Protein AF-A0A2H1WD15-F1 (afdb_monomer_lite)

Organism: Spodoptera frugiperda (NCBI:txid7108)

Secondary structure (DSSP, 8-state):
--SS---S---SSS-GGGGGTTS--SSS-SS--------TTS-SS-------S----HHHHHIIIII---HHHHHHHHHHHHHHHTTS-HHHHHHHHHHHHHH-HHHHHT--

Foldseek 3Di:
DDPDDFALDADDPPDPPCRNPPADNDPPDPRPGDDDDDDPPDDPDDDDPPPDDDPPLAVVLCCQPPVPPDPVSNVVVLCVVQVVCVPPDPVVLVVVLVSQVVSHVVRSVSND

InterPro domains:
  IPR020835 Catalase superfamily [SSF56634] (5-102)

pLDDT: mean 80.23, std 11.14, range [46.41, 94.69]

Structure (mmCIF, N/CA/C/O backbone):
data_AF-A0A2H1WD15-F1
#
_entry.id   AF-A0A2H1WD15-F1
#
loop_
_atom_site.group_PDB
_atom_site.id
_atom_site.type_symbol
_atom_site.label_atom_id
_atom_site.label_alt_id
_atom_site.label_comp_id
_atom_site.label_asym_id
_atom_site.label_entity_id
_atom_site.label_seq_id
_atom_site.pdbx_PDB_ins_code
_atom_site.Cartn_x
_atom_site.Cartn_y
_atom_site.Cartn_z
_atom_site.occupancy
_atom_site.B_iso_or_equiv
_atom_site.auth_seq_id
_atom_site.auth_comp_id
_atom_site.auth_asym_id
_atom_site.auth_atom_id
_atom_site.pdbx_PDB_model_num
ATOM 1 N N . MET A 1 1 ? 4.112 -25.635 -23.864 1.00 46.41 1 MET A N 1
ATOM 2 C CA . MET A 1 1 ? 5.153 -24.763 -23.272 1.00 46.41 1 MET A CA 1
ATOM 3 C C . MET A 1 1 ? 6.499 -25.194 -23.838 1.00 46.41 1 MET A C 1
ATOM 5 O O . MET A 1 1 ? 6.714 -26.401 -23.893 1.00 46.41 1 MET A O 1
ATOM 9 N N . PRO A 1 2 ? 7.337 -24.282 -24.368 1.00 54.00 2 PRO A N 1
ATOM 10 C CA . PRO A 1 2 ? 8.623 -24.667 -24.945 1.00 54.00 2 PRO A CA 1
ATOM 11 C C . PRO A 1 2 ? 9.539 -25.260 -23.866 1.00 54.00 2 PRO A C 1
ATOM 13 O O . PRO A 1 2 ? 9.525 -24.811 -22.724 1.00 54.00 2 PRO A O 1
ATOM 16 N N . LEU A 1 3 ? 10.318 -26.276 -24.244 1.00 64.12 3 LEU A N 1
ATOM 17 C CA . LEU A 1 3 ? 11.190 -27.045 -23.345 1.00 64.12 3 LEU A CA 1
ATOM 18 C C . LEU A 1 3 ? 12.353 -26.209 -22.770 1.00 64.12 3 LEU A C 1
ATOM 20 O O . LEU A 1 3 ? 12.925 -26.578 -21.751 1.00 64.12 3 LEU A O 1
ATOM 24 N N . TYR A 1 4 ? 12.708 -25.092 -23.414 1.00 68.75 4 TYR A N 1
ATOM 25 C CA . TYR A 1 4 ? 13.725 -24.146 -22.950 1.00 68.75 4 TYR A CA 1
ATOM 26 C C . TYR A 1 4 ? 13.462 -22.735 -23.499 1.00 68.75 4 TYR A C 1
ATOM 28 O O . TYR A 1 4 ? 12.929 -22.573 -24.601 1.00 68.75 4 TYR A O 1
ATOM 36 N N . GLU A 1 5 ? 13.843 -21.714 -22.730 1.00 76.12 5 GLU A N 1
ATOM 37 C CA . GLU A 1 5 ? 13.736 -20.302 -23.107 1.00 76.12 5 GLU A CA 1
ATOM 38 C C . GLU A 1 5 ? 14.931 -19.879 -23.981 1.00 76.12 5 GLU A C 1
ATOM 40 O O . GLU A 1 5 ? 16.076 -20.243 -23.707 1.00 76.12 5 GLU A O 1
ATOM 45 N N . LYS A 1 6 ? 14.677 -19.116 -25.052 1.00 84.81 6 LYS A N 1
ATOM 46 C CA . LYS A 1 6 ? 15.720 -18.546 -25.918 1.00 84.81 6 LYS A CA 1
ATOM 47 C C . LYS A 1 6 ? 15.785 -17.034 -25.718 1.00 84.81 6 LYS A C 1
ATOM 49 O O . LYS A 1 6 ? 14.858 -16.331 -26.108 1.00 84.81 6 LYS A O 1
ATOM 54 N N . THR A 1 7 ? 16.895 -16.538 -25.179 1.00 85.94 7 THR A N 1
ATOM 55 C CA . THR A 1 7 ? 17.072 -15.126 -24.805 1.00 85.94 7 THR A CA 1
ATOM 56 C C . THR A 1 7 ? 18.300 -14.490 -25.464 1.00 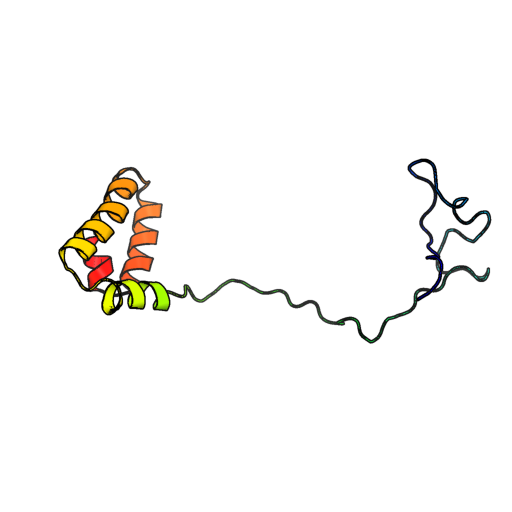85.94 7 THR A C 1
ATOM 58 O O . THR A 1 7 ? 19.166 -15.165 -26.016 1.00 85.94 7 THR A O 1
ATOM 61 N N . TYR A 1 8 ? 18.431 -13.169 -25.368 1.00 89.12 8 TYR A N 1
ATOM 62 C CA . TYR A 1 8 ? 19.676 -12.470 -25.729 1.00 89.12 8 TYR A CA 1
ATOM 63 C C . TYR A 1 8 ? 20.619 -12.256 -24.542 1.00 89.12 8 TYR A C 1
ATOM 65 O O . TYR A 1 8 ? 21.755 -11.840 -24.734 1.00 89.12 8 TYR A O 1
ATOM 73 N N . VAL A 1 9 ? 20.175 -12.601 -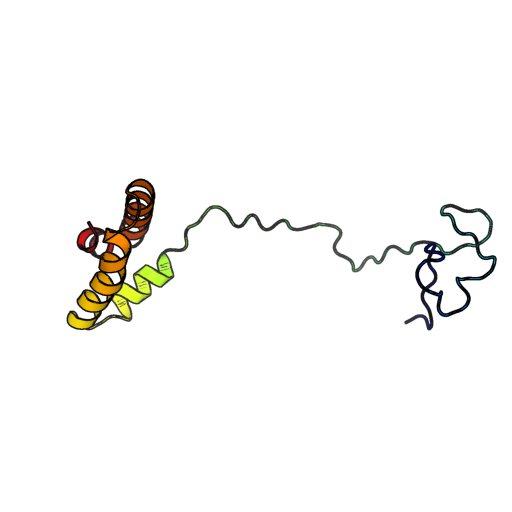23.330 1.00 88.12 9 VAL A N 1
ATOM 74 C CA . VAL A 1 9 ? 21.018 -12.605 -22.130 1.00 88.12 9 VAL A CA 1
ATOM 75 C C . VAL A 1 9 ? 22.176 -13.589 -22.325 1.00 88.12 9 VAL A C 1
ATOM 77 O O . VAL A 1 9 ? 21.969 -14.708 -22.812 1.00 88.12 9 VAL A O 1
ATOM 80 N N . ARG A 1 10 ? 23.391 -13.146 -21.991 1.00 86.06 10 ARG A N 1
ATOM 81 C CA . ARG A 1 10 ? 24.629 -13.927 -22.039 1.00 86.06 10 ARG A CA 1
ATOM 82 C C . ARG A 1 10 ? 25.428 -13.716 -20.758 1.00 86.06 10 ARG A C 1
ATOM 84 O O . ARG A 1 10 ? 25.340 -12.654 -20.147 1.00 86.06 10 ARG A O 1
ATOM 91 N N . ASP A 1 11 ? 26.228 -14.721 -20.422 1.00 82.75 11 ASP A N 1
ATOM 92 C CA . ASP A 1 11 ? 27.239 -14.690 -19.361 1.00 82.75 11 ASP A CA 1
ATOM 93 C C . ASP A 1 11 ? 26.641 -14.475 -17.950 1.00 82.75 11 ASP A C 1
ATOM 95 O O . ASP A 1 11 ? 25.482 -14.807 -17.698 1.00 82.75 11 ASP A O 1
ATOM 99 N N . GLY A 1 12 ? 27.447 -13.989 -16.995 1.00 79.25 12 GLY A N 1
ATOM 100 C CA . GLY A 1 12 ? 27.068 -13.796 -15.588 1.00 79.25 12 GLY A CA 1
ATOM 101 C C . GLY A 1 12 ? 27.707 -14.823 -14.644 1.00 79.25 12 GLY A C 1
ATOM 102 O O . GLY A 1 12 ? 28.856 -15.224 -14.834 1.00 79.25 12 GLY A O 1
ATOM 103 N N . ARG A 1 13 ? 26.977 -15.253 -13.599 1.00 73.31 13 ARG A N 1
ATOM 104 C CA . ARG A 1 13 ? 27.366 -16.442 -12.804 1.00 73.31 13 ARG A CA 1
ATOM 105 C C . ARG A 1 13 ? 27.546 -17.647 -13.744 1.00 73.31 13 ARG A C 1
ATOM 107 O O . ARG A 1 13 ? 26.867 -17.657 -14.768 1.00 73.31 13 ARG A O 1
ATOM 114 N N . PRO A 1 14 ? 28.402 -18.645 -13.411 1.00 68.19 14 PRO A N 1
ATOM 115 C CA . PRO A 1 14 ? 28.770 -19.730 -14.323 1.00 68.19 14 PRO A CA 1
ATOM 116 C C . PRO A 1 14 ? 27.555 -20.248 -15.104 1.00 68.19 14 PRO A C 1
ATOM 118 O O . PRO A 1 14 ? 26.631 -20.787 -14.486 1.00 68.19 14 PRO A O 1
ATOM 121 N N . PRO A 1 15 ? 27.497 -19.997 -16.424 1.00 67.00 15 PRO A N 1
ATOM 122 C CA . PRO A 1 15 ? 26.249 -20.108 -17.154 1.00 67.00 15 PRO A CA 1
ATOM 123 C C . PRO A 1 15 ? 25.844 -21.573 -17.249 1.00 67.00 15 PRO A C 1
ATOM 125 O O . PRO A 1 15 ? 26.588 -22.420 -17.748 1.00 67.00 15 PRO A O 1
ATOM 128 N N . THR A 1 16 ? 24.637 -21.879 -16.788 1.00 68.75 16 THR A N 1
ATOM 129 C CA . THR A 1 16 ? 24.022 -23.180 -17.034 1.00 68.75 16 THR A CA 1
ATOM 130 C C . THR A 1 16 ? 23.604 -23.259 -18.508 1.00 68.75 16 THR A C 1
ATOM 132 O O . THR A 1 16 ? 23.305 -22.251 -19.148 1.00 68.75 16 THR A O 1
ATOM 135 N N . ASN A 1 17 ? 23.615 -24.457 -19.097 1.00 72.81 17 ASN A N 1
ATOM 136 C CA . ASN A 1 17 ? 23.124 -24.703 -20.464 1.00 72.81 17 ASN A CA 1
ATOM 137 C C . ASN A 1 17 ? 23.902 -24.013 -21.609 1.00 72.81 17 ASN A C 1
ATOM 139 O O . ASN A 1 17 ? 23.323 -23.647 -22.633 1.00 72.81 17 ASN A O 1
ATOM 143 N N . LEU A 1 18 ? 25.231 -23.899 -21.480 1.00 79.94 18 LEU A N 1
ATOM 144 C CA . LEU A 1 18 ? 26.150 -23.514 -22.569 1.00 79.94 18 LEU A CA 1
ATOM 145 C C . LEU A 1 18 ? 25.932 -22.102 -23.145 1.00 79.94 18 LEU A C 1
ATOM 147 O O . LEU A 1 18 ? 26.388 -21.828 -24.256 1.00 79.94 18 LEU A O 1
ATOM 151 N N . ASN A 1 19 ? 25.243 -21.215 -22.417 1.00 84.94 19 ASN A N 1
ATOM 152 C CA . ASN A 1 19 ? 25.137 -19.789 -22.746 1.00 84.94 19 ASN A CA 1
ATOM 153 C C . ASN A 1 19 ? 24.672 -19.501 -24.191 1.00 84.94 19 ASN A C 1
ATOM 155 O O . ASN A 1 19 ? 25.141 -18.575 -24.844 1.00 84.94 19 ASN A O 1
ATOM 159 N N . MET A 1 20 ? 23.795 -20.353 -24.736 1.00 85.88 20 MET A N 1
ATOM 160 C CA . MET A 1 20 ? 23.307 -20.269 -26.122 1.00 85.88 20 MET A CA 1
ATOM 161 C C . MET A 1 20 ? 24.398 -20.317 -27.215 1.00 85.88 20 MET A C 1
ATOM 163 O O . MET A 1 20 ? 24.117 -20.002 -28.375 1.00 85.88 20 MET A O 1
ATOM 167 N N . LYS A 1 21 ? 25.602 -20.809 -26.882 1.00 87.44 21 LYS A N 1
ATOM 168 C CA . LYS A 1 21 ? 26.724 -21.047 -27.805 1.00 87.44 21 LYS A CA 1
ATOM 169 C C . LYS A 1 21 ? 26.968 -19.836 -28.728 1.00 87.44 21 LYS A C 1
ATOM 171 O O . LYS A 1 21 ? 27.124 -18.717 -28.258 1.00 87.44 21 LYS A O 1
ATOM 176 N N . ASN A 1 22 ? 26.947 -20.065 -30.043 1.00 87.94 22 ASN A N 1
ATOM 177 C CA . ASN A 1 22 ? 27.236 -19.074 -31.081 1.00 87.94 22 ASN A CA 1
ATOM 178 C C . ASN A 1 22 ? 25.969 -18.395 -31.628 1.00 87.94 22 ASN A C 1
ATOM 180 O O . ASN A 1 22 ? 26.009 -17.792 -32.699 1.00 87.94 22 ASN A O 1
ATOM 184 N N . ALA A 1 23 ? 24.821 -18.536 -30.956 1.00 89.31 23 ALA A N 1
ATOM 185 C CA . ALA A 1 23 ? 23.605 -17.858 -31.390 1.00 89.31 23 ALA A CA 1
ATOM 186 C C . ALA A 1 23 ? 23.771 -16.331 -31.255 1.00 89.31 23 ALA A C 1
ATOM 188 O O . ALA A 1 23 ? 24.333 -15.890 -30.242 1.00 89.31 23 ALA A O 1
ATOM 189 N N . PRO A 1 24 ? 23.236 -15.526 -32.199 1.00 91.50 24 PRO A N 1
ATOM 190 C CA . PRO A 1 24 ? 23.292 -14.067 -32.133 1.00 91.50 24 PRO A CA 1
ATOM 191 C C . PRO A 1 24 ? 22.898 -13.535 -30.751 1.00 91.50 24 PRO A C 1
ATOM 193 O O . PRO A 1 24 ? 21.924 -13.999 -30.150 1.00 91.50 24 PRO A O 1
ATOM 196 N N . ASN A 1 25 ? 23.664 -12.569 -30.247 1.00 91.38 25 ASN A N 1
ATOM 197 C CA . ASN A 1 25 ? 23.485 -11.969 -28.921 1.00 91.38 25 ASN A CA 1
ATOM 198 C C . ASN A 1 25 ? 22.835 -10.571 -28.975 1.00 91.38 25 ASN A C 1
ATOM 200 O O . ASN A 1 25 ? 22.783 -9.888 -27.959 1.00 91.38 25 ASN A O 1
ATOM 204 N N . TYR A 1 26 ? 22.299 -10.167 -30.131 1.00 89.62 26 TYR A N 1
ATOM 205 C CA . TYR A 1 26 ? 21.612 -8.890 -30.325 1.00 89.62 26 TYR A CA 1
ATOM 206 C C . TYR A 1 26 ? 20.301 -9.052 -31.111 1.00 89.62 26 TYR A C 1
ATOM 208 O O . TYR A 1 26 ? 20.154 -9.954 -31.943 1.00 89.62 26 TYR A O 1
ATOM 216 N N . TYR A 1 27 ? 19.356 -8.144 -30.860 1.00 90.88 27 TYR A N 1
ATOM 217 C CA . TYR A 1 27 ? 18.093 -8.013 -31.587 1.00 90.88 27 TYR A CA 1
ATOM 218 C C . TYR A 1 27 ? 17.882 -6.552 -32.016 1.00 90.88 27 TYR A C 1
ATOM 220 O O . TYR A 1 27 ? 18.107 -5.667 -31.189 1.00 90.88 27 TYR A O 1
ATOM 228 N N . PRO A 1 28 ? 17.407 -6.279 -33.245 1.00 92.88 28 PRO A N 1
ATOM 229 C CA . PRO A 1 28 ? 17.126 -7.236 -34.321 1.00 92.88 28 PRO A CA 1
ATOM 230 C C . PRO A 1 28 ? 18.410 -7.803 -34.953 1.00 92.88 28 PRO A C 1
ATOM 232 O O . PRO A 1 28 ? 19.454 -7.161 -34.925 1.00 92.88 28 PRO A O 1
ATOM 235 N N . ASN A 1 29 ? 18.344 -9.003 -35.541 1.00 92.00 29 ASN A N 1
ATOM 236 C CA . ASN A 1 29 ? 19.446 -9.591 -36.316 1.00 92.00 29 ASN A CA 1
ATOM 237 C C . ASN A 1 29 ? 18.937 -10.277 -37.592 1.00 92.00 29 ASN A C 1
ATOM 239 O O . ASN A 1 29 ? 17.769 -10.646 -37.681 1.00 92.00 29 ASN A O 1
ATOM 243 N N . SER A 1 30 ? 19.842 -10.485 -38.551 1.00 94.69 30 SER A N 1
ATOM 244 C CA . SER A 1 30 ? 19.562 -11.159 -39.834 1.00 94.69 30 SER A CA 1
ATOM 245 C C . SER A 1 30 ? 19.992 -12.635 -39.848 1.00 94.69 30 SER A C 1
ATOM 247 O O . SER A 1 30 ? 20.138 -13.234 -40.907 1.00 94.69 30 SER A O 1
ATOM 249 N N . PHE A 1 31 ? 20.235 -13.226 -38.674 1.00 92.62 31 PHE A N 1
ATOM 250 C CA . PHE A 1 31 ? 20.884 -14.534 -38.516 1.00 92.62 31 PHE A CA 1
ATOM 251 C C . PHE A 1 31 ? 19.986 -15.553 -37.797 1.00 92.62 31 PHE A C 1
ATOM 253 O O . PHE A 1 31 ? 20.480 -16.468 -37.142 1.00 92.62 31 PHE A O 1
ATOM 260 N N . HIS A 1 32 ? 18.662 -15.396 -37.911 1.00 87.81 32 HIS A N 1
ATOM 261 C CA . HIS A 1 32 ? 17.658 -16.281 -37.303 1.00 87.81 32 HIS A CA 1
ATOM 262 C C . HIS A 1 32 ? 17.787 -16.421 -35.773 1.00 87.81 32 HIS A C 1
ATOM 264 O O . HIS A 1 32 ? 17.514 -17.481 -35.203 1.00 87.81 32 HIS A O 1
ATOM 270 N N . GLY A 1 33 ? 18.213 -15.353 -35.091 1.00 88.19 33 GLY A N 1
ATOM 271 C CA . GLY A 1 33 ? 18.180 -15.298 -33.632 1.00 88.19 33 GLY A CA 1
ATOM 272 C C . GLY A 1 33 ? 16.745 -15.283 -33.073 1.00 88.19 33 GLY A C 1
ATOM 273 O O . GLY A 1 33 ? 15.777 -15.168 -33.826 1.00 88.19 33 GLY A O 1
ATOM 274 N N . PRO A 1 34 ? 16.580 -15.405 -31.744 1.00 88.12 34 PRO A N 1
ATOM 275 C CA . PRO A 1 34 ? 15.266 -15.407 -31.094 1.00 88.12 34 PRO A CA 1
ATOM 276 C C . PRO A 1 34 ? 14.413 -14.175 -31.453 1.00 88.12 34 PRO A C 1
ATOM 278 O O . PRO A 1 34 ? 14.888 -13.045 -31.378 1.00 88.12 34 PRO A O 1
ATOM 281 N N . VAL A 1 35 ? 13.144 -14.363 -31.814 1.00 87.12 35 VAL A N 1
ATOM 282 C CA . VAL A 1 35 ? 12.228 -13.254 -32.137 1.00 87.12 35 VAL A CA 1
ATOM 283 C C . VAL A 1 35 ? 11.270 -13.047 -30.963 1.00 87.12 35 VAL A C 1
ATOM 285 O O . VAL A 1 35 ? 10.695 -14.032 -30.491 1.00 87.12 35 VAL A O 1
ATOM 288 N N . PRO A 1 36 ? 11.093 -11.810 -30.460 1.00 83.31 36 PRO A N 1
ATOM 289 C CA . PRO A 1 36 ? 10.101 -11.541 -29.433 1.00 83.31 36 PRO A CA 1
ATOM 290 C C . PRO A 1 36 ? 8.705 -11.840 -29.985 1.00 83.31 36 PRO A C 1
ATOM 292 O O . PRO A 1 36 ? 8.333 -11.372 -31.059 1.00 83.31 36 PRO A O 1
ATOM 295 N N . TYR A 1 37 ? 7.930 -12.619 -29.238 1.00 81.38 37 TYR A N 1
ATOM 296 C CA . TYR A 1 37 ? 6.519 -12.847 -29.521 1.00 81.38 37 TYR A CA 1
ATOM 297 C C . TYR A 1 37 ? 5.678 -11.932 -28.631 1.00 81.38 37 TYR A C 1
ATOM 299 O O . TYR A 1 37 ? 5.916 -11.845 -27.423 1.00 81.38 37 TYR A O 1
ATOM 307 N N . VAL A 1 38 ? 4.700 -11.252 -29.227 1.00 80.56 38 VAL A N 1
ATOM 308 C CA . VAL A 1 38 ? 3.710 -10.472 -28.483 1.00 80.56 38 VAL A CA 1
ATOM 309 C C . VAL A 1 38 ? 2.602 -11.423 -28.053 1.00 80.56 38 VAL A C 1
ATOM 311 O O . VAL A 1 38 ? 1.870 -11.951 -28.882 1.00 80.56 38 VAL A O 1
ATOM 314 N N . ASP A 1 39 ? 2.496 -11.651 -26.748 1.00 83.06 39 ASP A N 1
ATOM 315 C CA . ASP A 1 39 ? 1.387 -12.402 -26.170 1.00 83.06 39 ASP A CA 1
ATOM 316 C C . ASP A 1 39 ? 0.157 -11.493 -26.066 1.00 83.06 39 ASP A C 1
ATOM 318 O O . ASP A 1 39 ? 0.080 -10.639 -25.181 1.00 83.06 39 ASP A O 1
ATOM 322 N N . GLU A 1 40 ? -0.801 -11.683 -26.976 1.00 83.69 40 GLU A N 1
ATOM 323 C CA . GLU A 1 40 ? -2.051 -10.910 -27.051 1.00 83.69 40 GLU A CA 1
ATOM 324 C C . GLU A 1 40 ? -2.918 -11.031 -25.788 1.00 83.69 40 GLU A C 1
ATOM 326 O O . GLU A 1 40 ? -3.790 -10.197 -25.552 1.00 83.69 40 GLU A O 1
ATOM 331 N N . ARG A 1 41 ? -2.679 -12.046 -24.946 1.00 86.12 41 ARG A N 1
ATOM 332 C CA . ARG A 1 41 ? -3.391 -12.218 -23.672 1.00 86.12 41 ARG A CA 1
ATOM 333 C C . ARG A 1 41 ? -2.868 -11.293 -22.580 1.00 86.12 41 ARG A C 1
ATOM 335 O O . ARG A 1 41 ? -3.502 -11.177 -21.530 1.00 86.12 41 ARG A O 1
ATOM 342 N N . ARG A 1 42 ? -1.702 -10.670 -22.773 1.00 81.62 42 ARG A N 1
ATOM 343 C CA . ARG A 1 42 ? -1.129 -9.772 -21.771 1.00 81.62 42 ARG A CA 1
ATOM 344 C C . ARG A 1 42 ? -1.847 -8.423 -21.793 1.00 81.62 42 ARG A C 1
ATOM 346 O O . ARG A 1 42 ? -2.116 -7.885 -22.866 1.00 81.62 42 ARG A O 1
ATOM 353 N N . PRO A 1 43 ? -2.135 -7.840 -20.618 1.00 83.38 43 PRO A N 1
ATOM 354 C CA . PRO A 1 43 ? -2.786 -6.543 -20.548 1.00 83.38 43 PRO A CA 1
ATOM 355 C C . PRO A 1 43 ? -1.895 -5.466 -21.178 1.00 83.38 43 PRO A C 1
ATOM 357 O O . PRO A 1 43 ? -0.756 -5.262 -20.767 1.00 83.38 43 PRO A O 1
ATOM 360 N N . LEU A 1 44 ? -2.442 -4.750 -22.163 1.00 81.94 44 LEU A N 1
ATOM 361 C CA . LEU A 1 44 ? -1.766 -3.634 -22.841 1.00 81.94 44 LEU A CA 1
ATOM 362 C C . LEU A 1 44 ? -1.747 -2.348 -22.006 1.00 81.94 44 LEU A C 1
ATOM 364 O O . LEU A 1 44 ? -1.017 -1.409 -22.315 1.00 81.94 44 LEU A O 1
ATOM 368 N N . LYS A 1 45 ? -2.586 -2.279 -20.971 1.00 82.00 45 LYS A N 1
ATOM 369 C CA . LYS A 1 45 ? -2.735 -1.111 -20.107 1.00 82.00 45 LYS A CA 1
ATOM 370 C C . LYS A 1 45 ? -2.245 -1.451 -18.709 1.00 82.00 45 LYS A C 1
ATOM 372 O O . LYS A 1 45 ? -2.687 -2.433 -18.115 1.00 82.00 45 LYS A O 1
ATOM 377 N N . LYS A 1 46 ? -1.369 -0.602 -18.178 1.00 78.00 46 LYS A N 1
ATOM 378 C CA . LYS A 1 46 ? -1.020 -0.588 -16.760 1.00 78.00 46 LYS A CA 1
ATOM 379 C C . LYS A 1 46 ? -2.091 0.221 -16.028 1.00 78.00 46 LYS A C 1
ATOM 381 O O . LYS A 1 46 ? -2.305 1.384 -16.358 1.00 78.00 46 LYS A O 1
ATOM 386 N N . LEU A 1 47 ? -2.777 -0.397 -15.072 1.00 79.44 47 LEU A N 1
ATOM 387 C CA . LEU A 1 47 ? -3.628 0.325 -14.131 1.00 79.44 47 LEU A CA 1
ATOM 388 C C . LEU A 1 47 ? -2.731 0.834 -13.004 1.00 79.44 47 LEU A C 1
ATOM 390 O O . LEU A 1 47 ? -2.111 0.036 -12.304 1.00 79.44 47 LEU A O 1
ATOM 394 N N . GLU A 1 48 ? -2.639 2.149 -12.847 1.00 74.25 48 GLU A N 1
ATOM 395 C CA . GLU A 1 48 ? -2.071 2.745 -11.642 1.00 74.25 48 GLU A CA 1
ATOM 396 C C . GLU A 1 48 ? -3.222 3.034 -10.688 1.00 74.25 48 GLU A C 1
ATOM 398 O O . GLU A 1 48 ? -4.065 3.893 -10.943 1.00 74.25 48 GLU A O 1
ATOM 403 N N . VAL A 1 49 ? -3.299 2.247 -9.614 1.00 72.62 49 VAL A N 1
ATOM 404 C CA . VAL A 1 49 ? -4.268 2.481 -8.548 1.00 72.62 49 VAL A CA 1
ATOM 405 C C . VAL A 1 49 ? -3.771 3.687 -7.763 1.00 72.62 49 VAL A C 1
ATOM 407 O O . VAL A 1 49 ? -2.826 3.590 -6.984 1.00 72.62 49 VAL A O 1
ATOM 410 N N . LEU A 1 50 ? -4.386 4.840 -8.011 1.00 67.94 50 LEU A N 1
ATOM 411 C CA . LEU A 1 50 ? -4.207 6.016 -7.174 1.00 67.94 50 LEU A CA 1
ATOM 412 C C . LEU A 1 50 ? -5.018 5.787 -5.898 1.00 67.94 50 LEU A C 1
ATOM 414 O O . LEU A 1 50 ? -6.223 6.023 -5.865 1.00 67.94 50 LEU A O 1
ATOM 418 N N . GLU A 1 51 ? -4.364 5.291 -4.853 1.00 60.50 51 GLU A N 1
ATOM 419 C CA . GLU A 1 51 ? -4.942 5.140 -3.515 1.00 60.50 51 GLU A CA 1
ATOM 420 C C . GLU A 1 51 ? -5.061 6.518 -2.838 1.00 60.50 51 GLU A C 1
ATOM 422 O O . GLU A 1 51 ? -4.428 6.812 -1.831 1.00 60.50 51 GLU A O 1
ATOM 427 N N . ASN A 1 52 ? -5.800 7.439 -3.457 1.00 67.00 52 ASN A N 1
ATOM 428 C CA . ASN A 1 52 ? -5.973 8.782 -2.929 1.00 67.00 52 ASN A CA 1
ATOM 429 C C . ASN A 1 52 ? -7.335 9.343 -3.351 1.00 67.00 52 ASN A C 1
ATOM 431 O O . ASN A 1 52 ? -7.514 9.671 -4.523 1.00 67.00 52 ASN A O 1
ATOM 435 N N . ASN A 1 53 ? -8.286 9.404 -2.404 1.00 57.06 53 ASN A N 1
ATOM 436 C CA . ASN A 1 53 ? -9.201 10.547 -2.174 1.00 57.06 53 ASN A CA 1
ATOM 437 C C . ASN A 1 53 ? -10.493 10.252 -1.390 1.00 57.06 53 ASN A C 1
ATOM 439 O O . ASN A 1 53 ? -11.314 11.152 -1.238 1.00 57.06 53 ASN A O 1
ATOM 443 N N . ALA A 1 54 ? -10.682 9.073 -0.805 1.00 59.41 54 ALA A N 1
ATOM 444 C CA . ALA A 1 54 ? -11.748 8.900 0.180 1.00 59.41 54 ALA A CA 1
ATOM 445 C C . ALA A 1 54 ? -11.176 8.227 1.419 1.00 59.41 54 ALA A C 1
ATOM 447 O O . ALA A 1 54 ? -10.871 7.038 1.401 1.00 59.41 54 ALA A O 1
ATOM 448 N N . VAL A 1 55 ? -11.004 8.989 2.501 1.00 67.25 55 VAL A N 1
ATOM 449 C CA . VAL A 1 55 ? -10.800 8.372 3.813 1.00 67.25 55 VAL A CA 1
ATOM 450 C C . VAL A 1 55 ? -12.088 7.620 4.120 1.00 67.25 55 VAL A C 1
ATOM 452 O O . VAL A 1 55 ? -13.122 8.231 4.381 1.00 67.25 55 VAL A O 1
ATOM 455 N N . TYR A 1 56 ? -12.043 6.295 3.998 1.00 72.19 56 TYR A N 1
ATOM 456 C CA . TYR A 1 56 ? -13.199 5.441 4.222 1.00 72.19 56 TYR A CA 1
ATOM 457 C C . TYR A 1 56 ? -13.441 5.312 5.728 1.00 72.19 56 TYR A C 1
ATOM 459 O O . TYR A 1 56 ? -12.913 4.429 6.399 1.00 72.19 56 TYR A O 1
ATOM 467 N N . VAL A 1 57 ? -14.191 6.274 6.263 1.00 78.69 57 VAL A N 1
ATOM 468 C CA . VAL A 1 57 ? -14.533 6.395 7.688 1.00 78.69 57 VAL A CA 1
ATOM 469 C C . VAL A 1 57 ? -15.742 5.543 8.092 1.00 78.69 57 VAL A C 1
ATOM 471 O O . VAL A 1 57 ? -15.954 5.282 9.272 1.00 78.69 57 VAL A O 1
ATOM 474 N N . GLU A 1 58 ? -16.517 5.051 7.123 1.00 82.31 58 GLU A N 1
ATOM 475 C CA . GLU A 1 58 ? -17.747 4.286 7.369 1.00 82.31 58 GLU A CA 1
ATOM 476 C C . GLU A 1 58 ? -17.553 3.074 8.307 1.00 82.31 58 GLU A C 1
ATOM 478 O O . GLU A 1 58 ? -18.349 2.931 9.237 1.00 82.31 58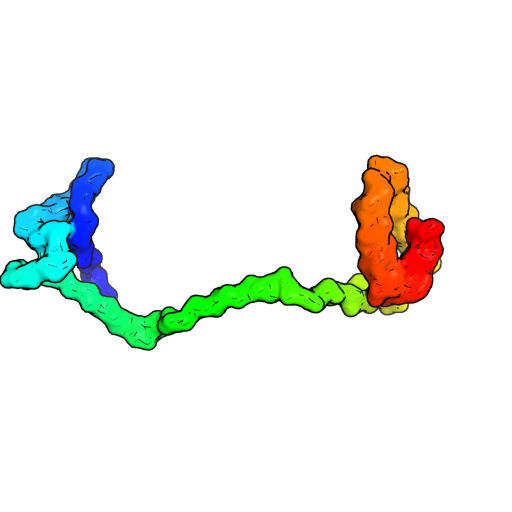 GLU A O 1
ATOM 483 N N . PRO A 1 59 ? -16.502 2.236 8.178 1.00 85.62 59 PRO A N 1
ATOM 484 C CA . PRO A 1 59 ? -16.342 1.073 9.052 1.00 85.62 59 PRO A CA 1
ATOM 485 C C . PRO A 1 59 ? -16.090 1.450 10.510 1.00 85.62 59 PRO A C 1
ATOM 487 O O . PRO A 1 59 ? -16.561 0.766 11.416 1.00 85.62 59 PRO A O 1
ATOM 490 N N . LEU A 1 60 ? -15.348 2.536 10.746 1.00 84.00 60 LEU A N 1
ATOM 491 C CA . LEU A 1 60 ? -15.020 2.983 12.096 1.00 84.00 60 LEU A CA 1
ATOM 492 C C . LEU A 1 60 ? -16.240 3.634 12.758 1.00 84.00 60 LEU A C 1
ATOM 494 O O . LEU A 1 60 ? -16.527 3.338 13.920 1.00 84.00 60 LEU A O 1
ATOM 498 N N . TRP A 1 61 ? -17.007 4.431 12.009 1.00 84.44 61 TRP A N 1
ATOM 499 C CA . TRP A 1 61 ? -18.312 4.916 12.461 1.00 84.44 61 TRP A CA 1
ATOM 500 C C . TRP A 1 61 ? -19.263 3.762 12.800 1.00 84.44 61 TRP A C 1
ATOM 502 O O . TRP A 1 61 ? -19.876 3.769 13.870 1.00 84.44 61 TRP A O 1
ATOM 512 N N . TYR A 1 62 ? -19.359 2.748 11.935 1.00 87.94 62 TYR A N 1
ATOM 513 C CA . TYR A 1 62 ? -20.222 1.589 12.165 1.00 87.94 62 TYR A CA 1
ATOM 514 C C . TYR A 1 62 ? -19.792 0.816 13.414 1.00 87.94 62 TYR A C 1
ATOM 516 O O . TYR A 1 62 ? -20.619 0.486 14.262 1.00 87.94 62 TYR A O 1
ATOM 524 N N . PHE A 1 63 ? -18.489 0.581 13.575 1.00 88.81 63 PHE A N 1
ATOM 525 C CA . PHE A 1 63 ? -17.939 -0.090 14.748 1.00 88.81 63 PHE A CA 1
ATOM 526 C C . PHE A 1 63 ? -18.266 0.660 16.045 1.00 88.81 63 PHE A C 1
ATOM 528 O O . PHE A 1 63 ? -18.776 0.061 16.993 1.00 88.81 63 PHE A O 1
ATOM 535 N N . TYR A 1 64 ? -18.045 1.976 16.075 1.00 86.44 64 TYR A N 1
ATOM 536 C CA . TYR A 1 64 ? -18.300 2.780 17.268 1.00 86.44 64 TYR A CA 1
ATOM 537 C C . TYR A 1 64 ? -19.789 2.822 17.653 1.00 86.44 64 TYR A C 1
ATOM 539 O O . TYR A 1 64 ? -20.118 2.745 18.836 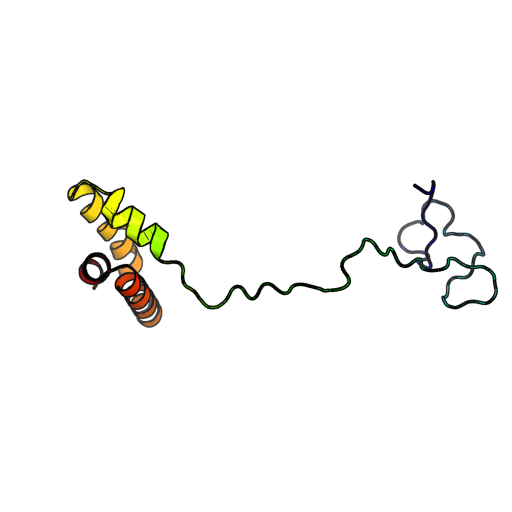1.00 86.44 64 TYR A O 1
ATOM 547 N N . ASN A 1 65 ? -20.696 2.909 16.672 1.00 85.88 65 ASN A N 1
ATOM 548 C CA . ASN A 1 65 ? -22.128 3.084 16.941 1.00 85.88 65 ASN A CA 1
ATOM 549 C C . ASN A 1 65 ? -22.920 1.777 17.062 1.00 85.88 65 ASN A C 1
ATOM 551 O O . ASN A 1 65 ? -23.910 1.752 17.791 1.00 85.88 65 ASN A O 1
ATOM 555 N N . HIS A 1 66 ? -22.517 0.717 16.358 1.00 89.44 66 HIS A N 1
ATOM 556 C CA . HIS A 1 66 ? -23.300 -0.522 16.245 1.00 89.44 66 HIS A CA 1
ATOM 557 C C . HIS A 1 66 ? -22.617 -1.762 16.829 1.00 89.44 66 HIS A C 1
ATOM 559 O O . HIS A 1 66 ? -23.290 -2.766 17.060 1.00 89.44 66 HIS A O 1
ATOM 565 N N . ILE A 1 67 ? -21.300 -1.724 17.058 1.00 91.94 67 ILE A N 1
ATOM 566 C CA . ILE A 1 67 ? -20.563 -2.855 17.643 1.00 91.94 67 ILE A CA 1
ATOM 567 C C . ILE A 1 67 ? -20.245 -2.576 19.114 1.00 91.94 67 ILE A C 1
ATOM 569 O O . ILE A 1 67 ? -20.444 -3.451 19.957 1.00 91.94 67 ILE A O 1
ATOM 573 N N . ILE A 1 68 ? -19.814 -1.354 19.445 1.00 89.56 68 ILE A N 1
ATOM 574 C CA . ILE A 1 68 ? -19.641 -0.937 20.839 1.00 89.56 68 ILE A CA 1
ATOM 575 C C . ILE A 1 68 ? -20.991 -0.484 21.412 1.00 89.56 68 ILE A C 1
ATOM 577 O O . ILE A 1 68 ? -21.427 0.657 21.227 1.00 89.56 68 ILE A O 1
ATOM 581 N N . ASN A 1 69 ? -21.636 -1.401 22.129 1.00 84.31 69 ASN A N 1
ATOM 582 C CA . ASN A 1 69 ? -22.980 -1.211 22.681 1.00 84.31 69 ASN A CA 1
ATOM 583 C C . ASN A 1 69 ? -22.986 -0.776 24.154 1.00 84.31 69 ASN A C 1
ATOM 585 O O . ASN A 1 69 ? -23.993 -0.262 24.629 1.00 84.31 69 ASN A O 1
ATOM 589 N N . ASP A 1 70 ? -21.879 -0.990 24.867 1.00 90.75 70 ASP A N 1
ATOM 590 C CA . ASP A 1 70 ? -21.735 -0.667 26.286 1.00 90.75 70 ASP A CA 1
ATOM 591 C C . ASP A 1 70 ? -20.952 0.639 26.480 1.00 90.75 70 ASP A C 1
ATOM 593 O O . ASP A 1 70 ? -19.911 0.860 25.852 1.00 90.75 70 ASP A O 1
ATOM 597 N N . GLU A 1 71 ? -21.434 1.500 27.372 1.00 87.50 71 GLU A N 1
ATOM 598 C CA . GLU A 1 71 ? -20.835 2.813 27.617 1.00 87.50 71 GLU A CA 1
ATOM 599 C C . GLU A 1 71 ? -19.447 2.677 28.261 1.00 87.50 71 GLU A C 1
ATOM 601 O O . GLU A 1 71 ? -18.516 3.390 27.883 1.00 87.50 71 GLU A O 1
ATOM 606 N N . ASP A 1 72 ? -19.241 1.675 29.125 1.00 90.88 72 ASP A N 1
ATOM 607 C CA . ASP A 1 72 ? -17.918 1.401 29.696 1.00 90.88 72 ASP A CA 1
ATOM 608 C C . ASP A 1 72 ? -16.926 0.940 28.617 1.00 90.88 72 ASP A C 1
ATOM 610 O O . ASP A 1 72 ? -15.724 1.214 28.683 1.00 90.88 72 ASP A O 1
ATOM 614 N N . GLN A 1 73 ? -17.397 0.212 27.599 1.00 90.25 73 GLN A N 1
ATOM 615 C CA . GLN A 1 73 ? -16.570 -0.148 26.445 1.00 90.25 73 GLN A CA 1
ATOM 616 C C . GLN A 1 73 ? -16.227 1.076 25.593 1.00 90.25 73 GLN A C 1
ATOM 618 O O . GLN A 1 73 ? -15.076 1.192 25.167 1.00 90.25 73 GLN A O 1
ATOM 623 N N . ARG A 1 74 ? -17.168 2.009 25.391 1.00 88.94 74 ARG A N 1
ATOM 624 C CA . ARG A 1 74 ? -16.905 3.271 24.677 1.00 88.94 74 ARG A CA 1
ATOM 625 C C . ARG A 1 74 ? -15.884 4.122 25.407 1.00 88.94 74 ARG A C 1
ATOM 627 O O . ARG A 1 74 ? -14.933 4.586 24.781 1.00 88.94 74 ARG A O 1
ATOM 634 N N . LEU A 1 75 ? -16.035 4.261 26.722 1.00 90.00 75 LEU A N 1
ATOM 635 C CA . LEU A 1 75 ? -15.101 5.010 27.549 1.00 90.00 75 LEU A CA 1
ATOM 636 C C . LEU A 1 75 ? -13.698 4.401 27.475 1.00 90.00 75 LEU A C 1
ATOM 638 O O . LEU A 1 75 ? -12.747 5.104 27.148 1.00 90.00 75 LEU A O 1
ATOM 642 N N . ARG A 1 76 ? -13.568 3.081 27.672 1.00 91.19 76 ARG A N 1
ATOM 643 C CA . ARG A 1 76 ? -12.278 2.378 27.538 1.00 91.19 76 ARG A CA 1
ATOM 644 C C . ARG A 1 76 ? -11.668 2.543 26.149 1.00 91.19 76 ARG A C 1
ATOM 646 O O . ARG A 1 76 ? -10.462 2.750 26.039 1.00 91.19 76 ARG A O 1
ATOM 653 N N . PHE A 1 77 ? -12.480 2.464 25.096 1.00 89.44 77 PHE A N 1
ATOM 654 C CA . PHE A 1 77 ? -12.027 2.665 23.722 1.00 89.44 77 PHE A CA 1
ATOM 655 C C . PHE A 1 77 ? -11.459 4.075 23.522 1.00 89.44 77 PHE A C 1
ATOM 657 O O . PHE A 1 77 ? -10.328 4.213 23.062 1.00 89.44 77 PHE A O 1
ATOM 664 N N . ILE A 1 78 ? -12.192 5.108 23.945 1.00 87.75 78 ILE A N 1
ATOM 665 C CA . ILE A 1 78 ? -11.746 6.505 23.873 1.00 87.75 78 ILE A CA 1
ATOM 666 C C . ILE A 1 78 ? -10.473 6.712 24.697 1.00 87.75 78 ILE A C 1
ATOM 668 O O . ILE A 1 78 ? -9.508 7.271 24.187 1.00 87.75 78 ILE A O 1
ATOM 672 N N . THR A 1 79 ? -10.422 6.224 25.940 1.00 89.88 79 THR A N 1
ATOM 673 C CA . THR A 1 79 ? -9.247 6.366 26.812 1.00 89.88 79 THR A CA 1
ATOM 674 C C . THR A 1 79 ? -8.007 5.713 26.205 1.00 89.88 79 THR A C 1
ATOM 676 O O . THR A 1 79 ? -6.937 6.321 26.192 1.00 89.88 79 THR A O 1
ATOM 679 N N . ASN A 1 80 ? -8.145 4.510 25.644 1.00 90.75 80 ASN A N 1
ATOM 680 C CA . ASN A 1 80 ? -7.036 3.799 25.009 1.00 90.75 80 ASN A CA 1
ATOM 681 C C . ASN A 1 80 ? -6.528 4.495 23.736 1.00 90.75 80 ASN A C 1
ATOM 683 O O . ASN A 1 80 ? -5.374 4.297 23.363 1.00 90.75 80 ASN A O 1
ATOM 687 N N . VAL A 1 81 ? -7.357 5.317 23.086 1.00 87.56 81 VAL A N 1
ATOM 688 C CA . VAL A 1 81 ? -6.947 6.158 21.953 1.00 87.56 81 VAL A CA 1
ATOM 689 C C . VAL A 1 81 ? -6.338 7.478 22.438 1.00 87.56 81 VAL A C 1
ATOM 691 O O . VAL A 1 81 ? -5.283 7.872 21.952 1.00 87.56 81 VAL A O 1
ATOM 694 N N . ALA A 1 82 ? -6.955 8.153 23.410 1.00 86.81 82 ALA A N 1
ATOM 695 C CA . ALA A 1 82 ? -6.563 9.487 23.864 1.00 86.81 82 ALA A CA 1
ATOM 696 C C . ALA A 1 82 ? -5.264 9.506 24.689 1.00 86.81 82 ALA A C 1
ATOM 698 O O . ALA A 1 82 ? -4.421 10.380 24.491 1.00 86.81 82 ALA A O 1
ATOM 699 N N . VAL A 1 83 ? -5.066 8.541 25.597 1.00 90.50 83 VAL A N 1
ATOM 700 C CA . VAL A 1 83 ? -3.909 8.529 26.515 1.00 90.50 83 VAL A CA 1
ATOM 701 C C . VAL A 1 83 ? -2.566 8.478 25.768 1.00 90.50 83 VAL A C 1
ATOM 703 O O . VAL A 1 83 ? -1.692 9.287 26.083 1.00 90.50 83 VAL A O 1
ATOM 706 N N . PRO A 1 84 ? -2.371 7.619 24.747 1.00 89.62 84 PRO A N 1
ATOM 707 C CA . PRO A 1 84 ? -1.143 7.634 23.950 1.00 89.62 84 PRO A CA 1
ATOM 708 C C . PRO A 1 84 ? -0.942 8.932 23.155 1.00 89.62 84 PRO A C 1
ATOM 710 O O . PRO A 1 84 ? 0.194 9.352 22.934 1.00 89.62 84 PRO A O 1
ATOM 713 N N . LEU A 1 85 ? -2.032 9.582 22.733 1.00 85.62 85 LEU A N 1
ATOM 714 C CA . LE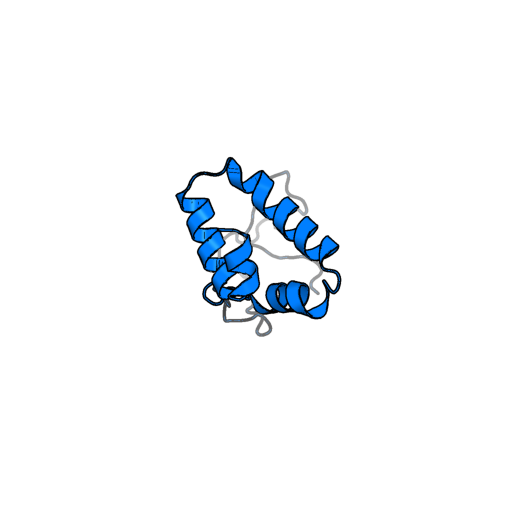U A 1 85 ? -1.981 10.805 21.930 1.00 85.62 85 LEU A CA 1
ATOM 715 C C . LEU A 1 85 ? -1.558 12.040 22.733 1.00 85.62 85 LEU A C 1
ATOM 717 O O . LEU A 1 85 ? -1.091 13.007 22.136 1.00 85.62 85 LEU A O 1
ATOM 721 N N . ALA A 1 86 ? -1.633 11.997 24.066 1.00 86.06 86 ALA A N 1
ATOM 722 C CA . ALA A 1 86 ? -1.225 13.105 24.931 1.00 86.06 86 ALA A CA 1
ATOM 723 C C . ALA A 1 86 ? 0.258 13.502 24.773 1.00 86.06 86 ALA A C 1
ATOM 725 O O . ALA A 1 86 ? 0.624 14.636 25.068 1.00 86.06 86 ALA A O 1
ATOM 726 N N . GLN A 1 87 ? 1.115 12.580 24.318 1.00 88.69 87 GLN A N 1
ATOM 727 C CA . GLN A 1 87 ? 2.553 12.816 24.111 1.00 88.69 87 GLN A CA 1
ATOM 728 C C . GLN A 1 87 ? 2.914 13.127 22.647 1.00 88.69 87 GLN A C 1
ATOM 730 O O . GLN A 1 87 ? 4.087 13.300 22.314 1.00 88.69 87 GLN A O 1
ATOM 735 N N . VAL A 1 88 ? 1.925 13.167 21.749 1.00 90.56 88 VAL A N 1
ATOM 736 C CA . VAL A 1 88 ? 2.133 13.360 20.310 1.00 90.56 88 VAL A CA 1
ATOM 737 C C . VAL A 1 88 ? 2.154 14.853 19.968 1.00 90.56 88 VAL A C 1
ATOM 739 O O . VAL A 1 88 ? 1.498 15.673 20.608 1.00 90.56 88 VAL A O 1
ATOM 742 N N . THR A 1 89 ? 2.920 15.233 18.942 1.00 91.31 89 THR A N 1
ATOM 743 C CA . THR A 1 89 ? 3.042 16.636 18.535 1.00 91.31 89 THR A CA 1
ATOM 744 C C . THR A 1 89 ? 1.696 17.216 18.064 1.00 91.31 89 THR A C 1
ATOM 746 O O . THR A 1 89 ? 0.952 16.547 17.337 1.00 91.31 89 THR A O 1
ATOM 749 N N . PRO A 1 90 ? 1.382 18.485 18.402 1.00 88.00 90 PRO A N 1
ATOM 750 C CA . PRO A 1 90 ? 0.067 19.073 18.135 1.00 88.00 90 PRO A CA 1
ATOM 751 C C . PRO A 1 90 ? -0.434 18.980 16.682 1.00 88.00 90 PRO A C 1
ATOM 753 O O . PRO A 1 90 ? -1.612 18.675 16.498 1.00 88.00 90 PRO A O 1
ATOM 756 N N . PRO A 1 91 ? 0.402 19.160 15.636 1.00 89.62 91 PRO A N 1
ATOM 757 C CA . PRO A 1 91 ? -0.071 19.058 14.252 1.00 89.62 91 PRO A CA 1
ATOM 758 C C . PRO A 1 91 ? -0.624 17.671 13.894 1.00 89.62 91 PRO A C 1
ATOM 760 O O . PRO A 1 91 ? -1.546 17.549 13.088 1.00 89.62 91 PRO A O 1
ATOM 763 N N . VAL A 1 92 ? -0.073 16.614 14.496 1.00 87.25 92 VAL A N 1
ATOM 764 C CA . VAL A 1 92 ? -0.512 15.234 14.257 1.00 87.25 92 VAL A CA 1
ATOM 765 C C . VAL A 1 92 ? -1.829 14.966 14.983 1.00 87.25 92 VAL A C 1
ATOM 767 O O . VAL A 1 92 ? -2.745 14.394 14.393 1.00 87.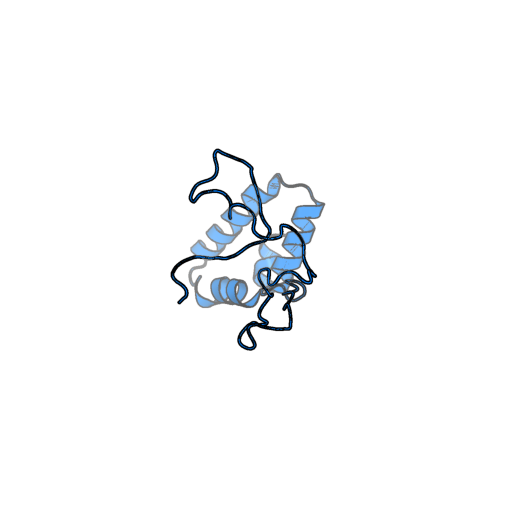25 92 VAL A O 1
ATOM 770 N N . VAL A 1 93 ? -1.958 15.450 16.222 1.00 86.06 93 VAL A N 1
ATOM 771 C CA . VAL A 1 93 ? -3.196 15.338 17.010 1.00 86.06 93 VAL A CA 1
ATOM 772 C C . VAL A 1 93 ? -4.347 16.081 16.329 1.00 86.06 93 VAL A C 1
ATOM 774 O O . VAL A 1 93 ? -5.422 15.516 16.156 1.00 86.06 93 VAL A O 1
ATOM 777 N N . GLN A 1 94 ? -4.116 17.305 15.844 1.00 84.75 94 GLN A N 1
ATOM 778 C CA . GLN A 1 94 ? -5.124 18.095 15.122 1.00 84.75 94 GLN A CA 1
ATOM 779 C C . GLN A 1 94 ? -5.627 17.389 13.858 1.00 84.75 94 GLN A C 1
ATOM 781 O O . GLN A 1 94 ? -6.825 17.381 13.579 1.00 84.75 94 GLN A O 1
ATOM 786 N N . ARG A 1 95 ? -4.723 16.753 13.104 1.00 83.38 95 ARG A N 1
ATOM 787 C CA . ARG A 1 95 ? -5.094 15.987 11.910 1.00 83.38 95 ARG A CA 1
ATOM 788 C C . ARG A 1 95 ? -5.932 14.756 12.258 1.00 83.38 95 ARG A C 1
ATOM 790 O O . ARG A 1 95 ? -6.855 14.419 11.523 1.00 83.38 95 ARG A O 1
ATOM 797 N N . LEU A 1 96 ? -5.629 14.095 13.370 1.00 82.06 96 LEU A N 1
ATOM 798 C CA . LEU A 1 96 ? -6.405 12.955 13.844 1.00 82.06 96 LEU A CA 1
ATOM 799 C C . LEU A 1 96 ? -7.793 13.374 14.350 1.00 82.06 96 LEU A C 1
ATOM 801 O O . LEU A 1 96 ? -8.770 12.713 14.008 1.00 82.06 96 LEU A O 1
ATOM 805 N N . LEU A 1 97 ? -7.897 14.495 15.072 1.00 80.19 97 LEU A N 1
ATOM 806 C CA . LEU A 1 97 ? -9.182 15.074 15.484 1.00 80.19 97 LEU A CA 1
ATOM 807 C C . LEU A 1 97 ? -10.055 15.447 14.280 1.00 80.19 97 LEU A C 1
ATOM 809 O O . LEU A 1 97 ? -11.254 15.188 14.269 1.00 80.19 97 LEU A O 1
ATOM 813 N N . PHE A 1 98 ? -9.452 15.990 13.221 1.00 79.81 98 PHE A N 1
ATOM 814 C CA . PHE A 1 98 ? -10.168 16.252 11.975 1.00 79.81 98 PHE A CA 1
ATOM 815 C C . PHE A 1 98 ? -10.788 14.969 11.393 1.00 79.81 98 PHE A C 1
ATOM 817 O O . PHE A 1 98 ? -11.965 14.954 11.038 1.00 79.81 98 PHE A O 1
ATOM 824 N N . PHE A 1 99 ? -10.040 13.862 11.352 1.00 75.81 99 PHE A N 1
ATOM 825 C CA . PHE A 1 99 ? -10.572 12.586 10.866 1.00 75.81 99 PHE A CA 1
ATOM 826 C C . PHE A 1 99 ? -11.592 11.947 11.815 1.00 75.81 99 PHE A C 1
ATOM 828 O O . PHE A 1 99 ? -12.555 11.342 11.341 1.00 75.81 99 PHE A O 1
ATOM 835 N N . SER A 1 100 ? -11.438 12.080 13.134 1.00 72.25 100 SER A N 1
ATOM 836 C CA . SER A 1 100 ? -12.421 11.557 14.090 1.00 72.25 100 SER A CA 1
ATOM 837 C C . SER A 1 100 ? -13.748 12.319 14.018 1.00 72.25 100 SER A C 1
ATOM 839 O O . SER A 1 100 ? -14.804 11.693 14.063 1.00 72.25 100 SER A O 1
ATOM 841 N N . MET A 1 101 ? -13.724 13.635 13.792 1.00 67.06 101 MET A N 1
ATOM 842 C CA . MET A 1 101 ? -14.933 14.438 13.562 1.00 67.06 101 MET A CA 1
ATOM 843 C C . MET A 1 101 ? -15.651 14.068 12.257 1.00 67.06 101 MET A C 1
ATOM 845 O O . MET A 1 101 ? -16.879 14.083 12.219 1.00 67.06 101 MET A O 1
ATOM 849 N N . LEU A 1 102 ? -14.912 13.672 11.213 1.00 68.44 102 LEU A N 1
ATOM 850 C CA . LEU A 1 102 ? -15.503 13.147 9.974 1.00 68.44 102 LEU A CA 1
ATOM 851 C C . LEU A 1 102 ? -16.195 11.789 10.165 1.00 68.44 102 LEU A C 1
ATOM 853 O O . LEU A 1 102 ? -17.095 11.463 9.397 1.00 68.44 102 LEU A O 1
ATOM 857 N N . ASN A 1 103 ? -15.803 11.009 11.179 1.00 60.56 103 ASN A N 1
ATOM 858 C CA . ASN A 1 103 ? -16.512 9.783 11.543 1.00 60.56 103 ASN A CA 1
ATOM 859 C C . ASN A 1 103 ? -17.844 10.096 12.236 1.00 60.56 103 ASN A C 1
ATOM 861 O O . ASN A 1 103 ? -18.791 9.356 12.042 1.00 60.56 103 ASN A O 1
ATOM 865 N N . GLY A 1 104 ? -17.957 11.179 13.010 1.00 64.19 104 GLY A N 1
ATOM 866 C CA . GLY A 1 104 ? -19.213 11.619 13.624 1.00 64.19 104 GLY A CA 1
ATOM 867 C C . GLY A 1 104 ? -18.993 12.582 14.801 1.00 64.19 104 GLY A C 1
ATOM 868 O O . GLY A 1 104 ? -17.950 12.519 15.457 1.00 64.19 104 GLY A O 1
ATOM 869 N N . PRO A 1 105 ? -19.970 13.460 15.114 1.00 60.19 105 PRO A N 1
ATOM 870 C CA . PRO A 1 105 ? -19.804 14.517 16.117 1.00 60.19 105 PRO A CA 1
ATOM 871 C C . PRO A 1 105 ? -19.620 13.985 17.546 1.00 60.19 105 PRO A C 1
ATOM 873 O O . PRO A 1 105 ? -19.010 14.658 18.370 1.00 60.19 105 PRO A O 1
ATOM 876 N N . THR A 1 106 ? -20.107 12.776 17.842 1.00 61.34 106 THR A N 1
ATOM 877 C CA . THR A 1 106 ? -19.958 12.136 19.155 1.00 61.34 106 THR A CA 1
ATOM 878 C C . THR A 1 106 ? -18.521 11.669 19.378 1.00 61.34 106 THR A C 1
ATOM 880 O O . THR A 1 106 ? -17.875 12.123 20.313 1.00 61.34 106 THR A O 1
ATOM 883 N N . PHE A 1 107 ? -17.967 10.846 18.485 1.00 59.16 107 PHE A N 1
ATOM 884 C CA . PHE A 1 107 ? -16.613 10.297 18.626 1.00 59.16 107 PHE A CA 1
ATOM 885 C C . PHE A 1 107 ? -15.514 11.375 18.635 1.00 59.16 107 PHE A C 1
ATOM 887 O O . PHE A 1 107 ? -14.611 11.325 19.468 1.00 59.16 107 PHE A O 1
ATOM 894 N N . GLY A 1 108 ? -15.604 12.375 17.750 1.00 59.72 108 GLY A N 1
ATOM 895 C CA . GLY A 1 108 ? -14.648 13.488 17.721 1.00 59.72 108 GLY A CA 1
ATOM 896 C C . GLY A 1 108 ? -14.732 14.408 18.945 1.00 59.72 108 GLY A C 1
ATOM 897 O O . GLY A 1 108 ? -13.708 14.926 19.380 1.00 59.72 108 GLY A O 1
ATOM 898 N N . GLY A 1 109 ? -15.925 14.573 19.526 1.00 61.16 109 GLY A N 1
ATOM 899 C CA . GLY A 1 109 ? -16.147 15.412 20.707 1.00 61.16 109 GLY A CA 1
ATOM 900 C C . GLY A 1 109 ? -15.557 14.847 22.002 1.00 61.16 109 GLY A C 1
ATOM 901 O O . GLY A 1 109 ? -15.196 15.622 22.878 1.00 61.16 109 GLY A O 1
ATOM 902 N N . TYR A 1 110 ? -15.410 13.523 22.120 1.00 58.56 110 TYR A N 1
ATOM 903 C CA . TYR A 1 110 ? -14.809 12.891 23.305 1.00 58.56 110 TYR A CA 1
ATOM 904 C C . TYR A 1 110 ? -13.272 12.847 23.290 1.00 58.56 110 TYR A C 1
ATOM 906 O O . TYR A 1 110 ? -12.667 12.480 24.296 1.00 58.56 110 TYR A O 1
ATOM 914 N N . LEU A 1 111 ? -12.638 13.163 22.155 1.00 57.66 111 LEU A N 1
ATOM 915 C CA . LEU A 1 111 ? -11.177 13.150 22.000 1.00 57.66 111 LEU A CA 1
ATOM 916 C C . LEU A 1 111 ? -10.530 14.540 22.135 1.00 57.66 111 LEU A C 1
ATOM 918 O O . LEU A 1 111 ? -9.302 14.608 22.201 1.00 57.66 111 LEU A O 1
ATOM 922 N N . ALA A 1 112 ? -11.328 15.613 22.116 1.00 54.97 112 ALA A N 1
ATOM 923 C CA . ALA A 1 112 ? -10.875 17.006 22.158 1.00 54.97 112 ALA A CA 1
ATOM 924 C C . ALA A 1 112 ? -10.765 17.561 23.586 1.00 54.97 112 ALA A C 1
ATOM 926 O O . ALA A 1 112 ? -11.545 17.123 24.460 1.00 54.97 112 ALA A O 1
#

Radius of gyration: 29.97 Å; chains: 1; bounding box: 52×46×70 Å

Sequence (112 aa):
MPLYEKTYVRDGRPPTNLNMKNAPNYYPNSFHGPVPYVDERRPLKKLEVLENNAVYVEPLWYFYNHIINDEDQRLRFITNVAVPLAQVTPPVVQRLLFFSMLNGPTFGGYLA